Protein AF-A0AAV0X4Z0-F1 (afdb_monomer)

Structure (mmCIF, N/CA/C/O backbone):
data_AF-A0AAV0X4Z0-F1
#
_entry.id   AF-A0AAV0X4Z0-F1
#
loop_
_atom_site.group_PDB
_atom_site.id
_atom_site.type_symbol
_atom_site.label_atom_id
_atom_site.label_alt_id
_atom_site.label_comp_id
_atom_site.label_asym_id
_atom_site.label_entity_id
_atom_site.label_seq_id
_atom_site.pdbx_PDB_ins_code
_atom_site.Cartn_x
_atom_site.Cartn_y
_atom_site.Cartn_z
_atom_site.occupancy
_atom_site.B_iso_or_equiv
_atom_site.auth_seq_id
_atom_site.auth_comp_id
_atom_site.auth_asym_id
_atom_site.auth_atom_id
_atom_site.pdbx_PDB_model_num
ATOM 1 N N . MET A 1 1 ? 0.125 -13.498 -24.723 1.00 63.00 1 MET A N 1
ATOM 2 C CA . MET A 1 1 ? 1.001 -12.348 -24.425 1.00 63.00 1 MET A CA 1
ATOM 3 C C . MET A 1 1 ? 2.347 -12.633 -25.055 1.00 63.00 1 MET A C 1
ATOM 5 O O . MET A 1 1 ? 2.812 -13.759 -24.909 1.00 63.00 1 MET A O 1
ATOM 9 N N . LEU A 1 2 ? 2.921 -11.700 -25.812 1.00 78.56 2 LEU A N 1
ATOM 10 C CA . LEU A 1 2 ? 4.241 -11.920 -26.404 1.00 78.56 2 LEU A CA 1
ATOM 11 C C . LEU A 1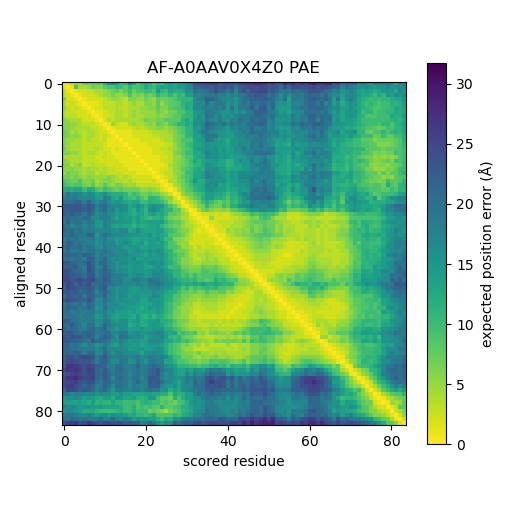 2 ? 5.310 -11.749 -25.317 1.00 78.56 2 LEU A C 1
ATOM 13 O O . LEU A 1 2 ? 5.119 -10.986 -24.371 1.00 78.56 2 LEU A O 1
ATOM 17 N N . ALA A 1 3 ? 6.448 -12.435 -25.450 1.00 72.56 3 ALA A N 1
ATOM 18 C CA . ALA A 1 3 ? 7.535 -12.352 -24.467 1.00 72.56 3 ALA A CA 1
ATOM 19 C C . ALA A 1 3 ? 8.009 -10.901 -24.248 1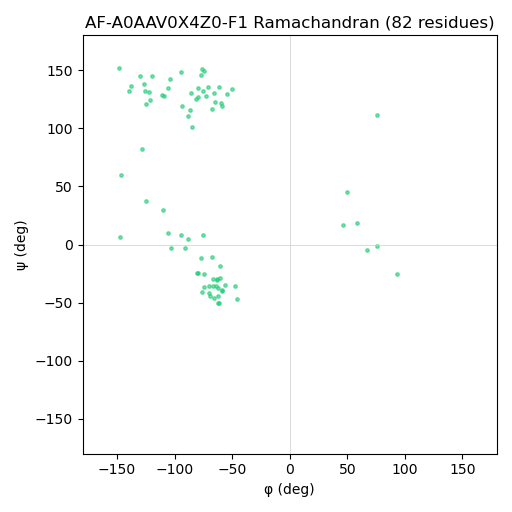.00 72.56 3 ALA A C 1
ATOM 21 O O . ALA A 1 3 ? 8.297 -10.498 -23.127 1.00 72.56 3 ALA A O 1
ATOM 22 N N . LYS A 1 4 ? 7.999 -10.084 -25.308 1.00 78.69 4 LYS A N 1
ATOM 23 C CA . LYS A 1 4 ? 8.337 -8.656 -25.254 1.00 78.69 4 LYS A CA 1
ATOM 24 C C . LYS A 1 4 ? 7.432 -7.863 -24.302 1.00 78.69 4 LYS A C 1
ATOM 26 O O . LYS A 1 4 ? 7.925 -7.023 -23.556 1.00 78.69 4 LYS A O 1
ATOM 31 N N . ASP A 1 5 ? 6.136 -8.166 -24.292 1.00 74.25 5 ASP A N 1
ATOM 32 C CA . ASP A 1 5 ? 5.169 -7.502 -23.414 1.00 74.25 5 ASP A CA 1
ATOM 33 C C . ASP A 1 5 ? 5.393 -7.919 -21.955 1.00 74.25 5 ASP A C 1
ATOM 35 O O . ASP A 1 5 ? 5.288 -7.099 -21.049 1.00 74.25 5 ASP A O 1
ATOM 39 N N . PHE A 1 6 ? 5.772 -9.183 -21.728 1.00 76.62 6 PHE A N 1
ATOM 40 C CA . PHE A 1 6 ? 6.103 -9.691 -20.394 1.00 76.62 6 PHE A CA 1
ATOM 41 C C . PHE A 1 6 ? 7.299 -8.958 -19.806 1.00 76.62 6 PHE A C 1
ATOM 43 O O . PHE A 1 6 ? 7.203 -8.429 -18.704 1.00 76.62 6 PHE A O 1
ATOM 50 N N . TYR A 1 7 ? 8.387 -8.848 -20.569 1.00 80.75 7 TYR A N 1
ATOM 51 C CA . TYR A 1 7 ? 9.575 -8.125 -20.123 1.00 80.75 7 TYR A CA 1
ATOM 52 C C . TYR A 1 7 ? 9.314 -6.637 -19.891 1.00 80.75 7 TYR A C 1
ATOM 54 O O . TYR A 1 7 ? 9.913 -6.067 -18.989 1.00 80.75 7 TYR A O 1
ATOM 62 N N . SER A 1 8 ? 8.388 -6.018 -20.630 1.00 76.38 8 SER A N 1
ATOM 63 C CA . SER A 1 8 ? 7.954 -4.644 -20.350 1.00 76.38 8 SER A CA 1
ATOM 64 C C . SER A 1 8 ? 7.210 -4.522 -19.017 1.00 76.38 8 SER A C 1
ATOM 66 O O . SER A 1 8 ? 7.355 -3.506 -18.343 1.00 76.38 8 SER A O 1
ATOM 68 N N . ILE A 1 9 ? 6.425 -5.533 -18.632 1.00 76.25 9 ILE A N 1
ATOM 69 C CA . ILE A 1 9 ? 5.655 -5.548 -17.377 1.00 76.25 9 ILE A CA 1
ATOM 70 C C . ILE A 1 9 ? 6.556 -5.783 -16.161 1.00 76.25 9 ILE A C 1
ATOM 72 O O . ILE A 1 9 ? 6.304 -5.200 -15.116 1.00 76.25 9 ILE A O 1
ATOM 76 N N . ILE A 1 10 ? 7.591 -6.619 -16.287 1.00 79.50 10 ILE A N 1
ATOM 77 C CA . ILE A 1 10 ? 8.549 -6.896 -15.199 1.00 79.50 10 ILE A CA 1
ATOM 78 C C . ILE A 1 10 ? 9.804 -6.011 -15.263 1.00 79.50 10 ILE A C 1
ATOM 80 O O . ILE A 1 10 ? 10.770 -6.256 -14.545 1.00 79.50 10 ILE A O 1
ATOM 84 N N . SER A 1 11 ? 9.820 -5.011 -16.152 1.00 80.50 11 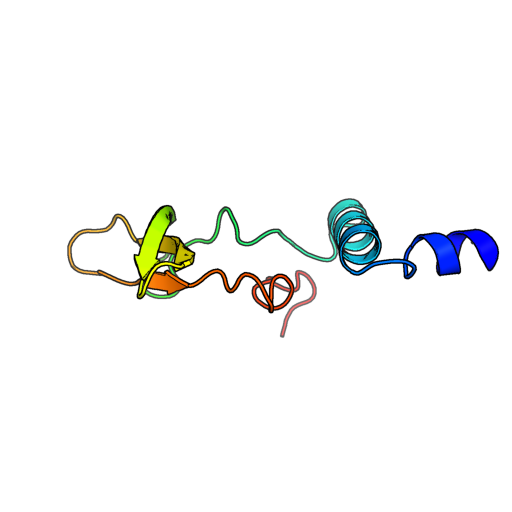SER A N 1
ATOM 85 C CA . SER A 1 11 ? 10.985 -4.141 -16.384 1.00 80.50 11 SER A CA 1
ATOM 86 C C . SER A 1 11 ? 11.316 -3.265 -15.178 1.00 80.50 11 SER A C 1
ATOM 88 O O . SER A 1 11 ? 12.473 -2.910 -14.956 1.00 80.50 11 SER A O 1
ATOM 90 N N . SER A 1 12 ? 10.296 -2.926 -14.398 1.00 71.62 12 SER A N 1
ATOM 91 C CA . SER A 1 12 ? 10.423 -2.213 -13.141 1.00 71.62 12 SER A CA 1
ATOM 92 C C . SER A 1 12 ? 9.335 -2.641 -12.170 1.00 71.62 12 SER A C 1
ATOM 94 O O . SER A 1 12 ? 8.209 -2.978 -12.552 1.00 71.62 12 SER A O 1
ATOM 96 N N . ASP A 1 13 ? 9.651 -2.534 -10.892 1.00 65.38 13 ASP A N 1
ATOM 97 C CA . ASP A 1 13 ? 8.717 -2.700 -9.788 1.00 65.38 13 ASP A CA 1
ATOM 98 C C . ASP A 1 13 ? 7.394 -1.934 -10.035 1.00 65.38 13 ASP A C 1
ATOM 100 O O . ASP A 1 13 ? 6.300 -2.498 -9.937 1.00 65.38 13 ASP A O 1
ATOM 104 N N . GLU A 1 14 ? 7.472 -0.668 -10.454 1.00 67.12 14 GLU A N 1
ATOM 105 C CA . GLU A 1 14 ? 6.311 0.187 -10.754 1.00 67.12 14 GLU A CA 1
ATOM 106 C C . GLU A 1 14 ? 5.446 -0.358 -11.904 1.00 67.12 14 GLU A C 1
ATOM 108 O O . GLU A 1 14 ? 4.218 -0.410 -11.806 1.00 67.12 14 GLU A O 1
ATOM 113 N N . SER A 1 15 ? 6.072 -0.820 -12.990 1.00 72.38 15 SER A N 1
ATOM 114 C CA . SER A 1 15 ? 5.339 -1.429 -14.108 1.00 72.38 15 SER A CA 1
ATOM 115 C C . SER A 1 15 ? 4.621 -2.716 -13.688 1.00 72.38 15 SER A C 1
ATOM 117 O O . SER A 1 15 ? 3.472 -2.951 -14.077 1.00 72.38 15 SER A O 1
ATOM 119 N N . THR A 1 16 ? 5.248 -3.486 -12.798 1.00 74.56 16 THR A N 1
ATOM 120 C CA . THR A 1 16 ? 4.717 -4.759 -12.308 1.00 74.56 16 THR A CA 1
ATOM 121 C C . THR A 1 16 ? 3.502 -4.535 -11.406 1.00 74.56 16 THR A C 1
ATOM 123 O O . THR A 1 16 ? 2.484 -5.213 -11.541 1.00 74.56 16 THR A O 1
ATOM 126 N N . THR A 1 17 ? 3.549 -3.536 -10.522 1.00 67.81 17 THR A N 1
ATOM 127 C CA . THR A 1 17 ? 2.414 -3.186 -9.649 1.00 67.81 17 THR A CA 1
ATOM 128 C C . THR A 1 17 ? 1.245 -2.595 -10.397 1.00 67.81 17 THR A C 1
ATOM 130 O O . THR A 1 17 ? 0.111 -3.008 -10.160 1.00 67.81 17 THR A O 1
ATOM 133 N N . ASN A 1 18 ? 1.497 -1.669 -11.319 1.00 71.19 18 ASN A N 1
ATOM 134 C CA . ASN A 1 18 ? 0.436 -1.089 -12.136 1.00 71.19 18 ASN A CA 1
ATOM 135 C C . ASN A 1 18 ? -0.300 -2.175 -12.930 1.00 71.19 18 ASN A C 1
ATOM 137 O O . ASN A 1 18 ? -1.532 -2.167 -13.002 1.00 71.19 18 ASN A O 1
ATOM 141 N N . PHE A 1 19 ? 0.434 -3.168 -13.442 1.00 78.00 19 PHE A N 1
ATOM 142 C CA . PHE A 1 19 ? -0.168 -4.339 -14.067 1.00 78.00 19 PHE A CA 1
ATOM 143 C C . PHE A 1 19 ? -1.036 -5.142 -13.082 1.00 78.00 19 PHE A C 1
ATOM 145 O O . PHE A 1 19 ? -2.202 -5.404 -13.382 1.00 78.00 19 PHE A O 1
ATOM 152 N N . LEU A 1 20 ? -0.530 -5.482 -11.893 1.00 74.81 20 LEU A N 1
ATOM 153 C CA . LEU A 1 20 ? -1.277 -6.252 -10.886 1.00 74.81 20 LEU A CA 1
ATOM 154 C C . LEU A 1 20 ? -2.540 -5.528 -10.378 1.00 74.81 20 LEU A C 1
ATOM 156 O O . LEU A 1 20 ? -3.583 -6.164 -10.202 1.00 74.81 20 LEU A O 1
ATOM 160 N N . ILE A 1 21 ? -2.480 -4.203 -10.214 1.00 72.12 21 ILE A N 1
ATOM 161 C CA . ILE A 1 21 ? -3.632 -3.354 -9.872 1.00 72.12 21 ILE A CA 1
ATOM 162 C C . ILE A 1 21 ? -4.651 -3.357 -11.017 1.00 72.12 21 ILE A C 1
ATOM 164 O O . ILE A 1 21 ? -5.837 -3.578 -10.777 1.00 72.12 21 ILE A O 1
ATOM 168 N N . SER A 1 22 ? -4.204 -3.186 -12.270 1.00 77.62 22 SER A N 1
ATOM 169 C CA . SER A 1 22 ? -5.088 -3.208 -13.450 1.00 77.62 22 SER A CA 1
ATOM 170 C C . SER A 1 22 ? -5.824 -4.542 -13.617 1.00 77.62 22 SER A C 1
ATOM 172 O O . SER A 1 22 ? -6.940 -4.590 -14.132 1.00 77.62 22 SER A O 1
ATOM 174 N N . LYS A 1 23 ? -5.209 -5.634 -13.146 1.00 79.62 23 LYS A N 1
ATOM 175 C CA . LYS A 1 23 ? -5.783 -6.982 -13.140 1.00 79.62 23 LYS A CA 1
ATOM 176 C C . LYS A 1 23 ? -6.601 -7.294 -11.891 1.00 79.62 23 LYS A C 1
ATOM 178 O O . LYS A 1 23 ? -7.076 -8.416 -11.765 1.00 79.62 23 LYS A O 1
ATOM 183 N N . ASN A 1 24 ? -6.808 -6.322 -10.999 1.00 68.94 24 ASN A N 1
ATOM 184 C CA . ASN A 1 24 ? -7.527 -6.487 -9.735 1.00 68.94 24 ASN A CA 1
ATOM 185 C C . ASN A 1 24 ? -6.937 -7.556 -8.798 1.00 68.94 24 ASN A C 1
ATOM 187 O O . ASN A 1 24 ? -7.616 -7.977 -7.868 1.00 68.94 24 ASN A O 1
ATOM 191 N N . LEU A 1 25 ? -5.682 -7.960 -8.998 1.00 68.81 25 LEU A N 1
ATOM 192 C CA . LEU A 1 25 ? -5.017 -8.974 -8.173 1.00 68.81 25 LEU A CA 1
ATOM 193 C C . LEU A 1 25 ? -4.507 -8.387 -6.852 1.00 68.81 25 LEU A C 1
ATOM 195 O O . LEU A 1 25 ? -4.350 -9.090 -5.862 1.00 68.81 25 LEU A O 1
ATOM 199 N N . VAL A 1 26 ? -4.259 -7.078 -6.844 1.00 66.62 26 VAL A N 1
ATOM 200 C CA . VAL A 1 26 ? -3.609 -6.355 -5.756 1.00 66.62 26 VAL A CA 1
ATOM 201 C C . VAL A 1 26 ? -4.355 -5.039 -5.529 1.00 66.62 26 VAL A C 1
ATOM 203 O O . VAL A 1 26 ? -4.712 -4.353 -6.487 1.00 66.62 26 VAL A O 1
ATOM 206 N N . ALA A 1 27 ? -4.611 -4.676 -4.270 1.00 60.72 27 ALA A N 1
ATOM 207 C CA . ALA A 1 27 ? -5.215 -3.393 -3.901 1.00 60.72 27 ALA A CA 1
ATOM 208 C C . ALA A 1 27 ? -4.196 -2.478 -3.210 1.00 60.72 27 ALA A C 1
ATOM 210 O O . ALA A 1 27 ? -3.591 -2.877 -2.216 1.00 60.72 27 ALA A O 1
ATOM 211 N N . ASN A 1 28 ? -4.044 -1.239 -3.696 1.00 60.75 28 ASN A N 1
ATOM 212 C CA . ASN A 1 28 ? -3.199 -0.222 -3.063 1.00 60.75 28 ASN A CA 1
ATOM 213 C C . ASN A 1 28 ? -3.658 0.064 -1.620 1.00 60.75 28 ASN A C 1
ATOM 215 O O . ASN A 1 28 ? -4.761 0.565 -1.406 1.00 60.75 28 ASN A O 1
ATOM 219 N N . ASN A 1 29 ? -2.783 -0.168 -0.633 1.00 60.28 29 ASN A N 1
ATOM 220 C CA . ASN A 1 29 ? -3.048 0.151 0.781 1.00 60.28 29 ASN A CA 1
ATOM 221 C C . ASN A 1 29 ? -2.947 1.642 1.123 1.00 60.28 29 ASN A C 1
ATOM 223 O O . ASN A 1 29 ? -3.035 2.010 2.292 1.00 60.28 29 ASN A O 1
ATOM 227 N N . GLU A 1 30 ? -2.797 2.537 0.145 1.00 55.88 30 GLU A N 1
ATOM 228 C CA . GLU A 1 30 ? -2.874 3.980 0.417 1.00 55.88 30 GLU A CA 1
ATOM 229 C C . GLU A 1 30 ? -4.247 4.391 0.990 1.00 55.88 30 GLU A C 1
ATOM 231 O O . GLU A 1 30 ? -4.340 5.403 1.681 1.00 55.88 30 GLU A O 1
ATOM 236 N N . ASN A 1 31 ? -5.267 3.542 0.807 1.00 56.03 31 ASN A N 1
ATOM 237 C CA . ASN A 1 31 ? -6.596 3.644 1.414 1.00 56.03 31 ASN A CA 1
ATOM 238 C C . ASN A 1 31 ? -6.859 2.557 2.479 1.00 56.03 31 ASN A C 1
ATOM 240 O O . ASN A 1 31 ? -7.998 2.127 2.648 1.00 56.03 31 ASN A O 1
ATOM 244 N N . ALA A 1 32 ? -5.823 2.077 3.176 1.00 66.19 32 ALA A N 1
ATOM 245 C CA . ALA A 1 32 ? -5.972 1.010 4.163 1.00 66.19 32 ALA A CA 1
ATOM 246 C C . ALA A 1 32 ? -6.900 1.407 5.323 1.00 66.19 32 ALA A C 1
ATOM 248 O O . ALA A 1 32 ? -6.788 2.482 5.929 1.00 66.19 32 ALA A O 1
ATOM 249 N N . GLU A 1 33 ? -7.781 0.483 5.686 1.00 74.00 33 GLU A N 1
ATOM 250 C CA . GLU A 1 33 ? -8.487 0.512 6.956 1.00 74.00 33 GLU A CA 1
ATOM 251 C C . GLU A 1 33 ? -7.548 0.098 8.093 1.00 74.00 33 GLU A C 1
ATOM 253 O O . GLU A 1 33 ? -6.606 -0.683 7.941 1.00 74.00 33 GLU A O 1
ATOM 258 N N . CYS A 1 34 ? -7.787 0.638 9.282 1.00 76.25 34 CYS A N 1
ATOM 259 C CA . CYS A 1 34 ? -6.979 0.307 10.439 1.00 76.25 34 CYS A CA 1
ATOM 260 C C . CYS A 1 34 ? -7.207 -1.151 10.852 1.00 76.25 34 CYS A C 1
ATOM 262 O O . CYS A 1 34 ? -8.274 -1.471 11.362 1.00 76.25 34 CYS A O 1
ATOM 264 N N . ILE A 1 35 ? -6.165 -1.986 10.787 1.00 72.38 35 ILE A N 1
ATOM 265 C CA . ILE A 1 35 ? -6.197 -3.406 11.206 1.00 72.38 35 ILE A CA 1
ATOM 266 C C . ILE A 1 35 ? -6.844 -3.606 12.588 1.00 72.38 35 ILE A C 1
ATOM 268 O O . ILE A 1 35 ? -7.534 -4.586 12.831 1.00 72.38 35 ILE A O 1
ATOM 272 N N . LYS A 1 36 ? -6.641 -2.663 13.515 1.00 75.69 36 LYS A N 1
ATOM 273 C CA . LYS A 1 36 ? -7.130 -2.785 14.892 1.00 75.69 36 LYS A CA 1
ATOM 274 C C . LYS A 1 36 ? -8.611 -2.426 15.062 1.00 75.69 36 LYS A C 1
ATOM 276 O O . LYS A 1 36 ? -9.213 -2.831 16.049 1.00 75.69 36 LYS A O 1
ATOM 281 N N . CYS A 1 37 ? -9.191 -1.602 14.188 1.00 81.06 37 CYS A N 1
ATOM 282 C CA . CYS A 1 37 ? -10.542 -1.074 14.426 1.00 81.06 37 CYS A CA 1
ATOM 283 C C . CYS A 1 37 ? -11.399 -0.828 13.179 1.00 81.06 37 CYS A C 1
ATOM 285 O O . CYS A 1 37 ? -12.463 -0.224 13.315 1.00 81.06 37 CYS A O 1
ATOM 287 N N . GLY A 1 38 ? -10.928 -1.219 11.993 1.00 76.94 38 GLY A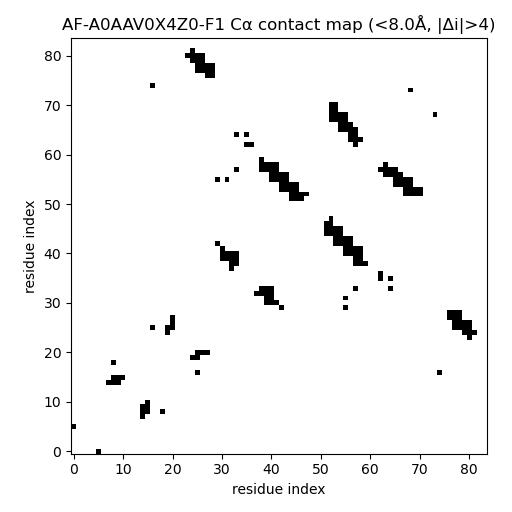 N 1
ATOM 288 C CA . GLY A 1 38 ? -11.610 -1.066 10.702 1.00 76.94 38 GLY A CA 1
ATOM 289 C C . GLY A 1 38 ? -11.776 0.377 10.216 1.00 76.94 38 GLY A C 1
ATOM 290 O O . GLY A 1 38 ? -12.266 0.613 9.125 1.00 76.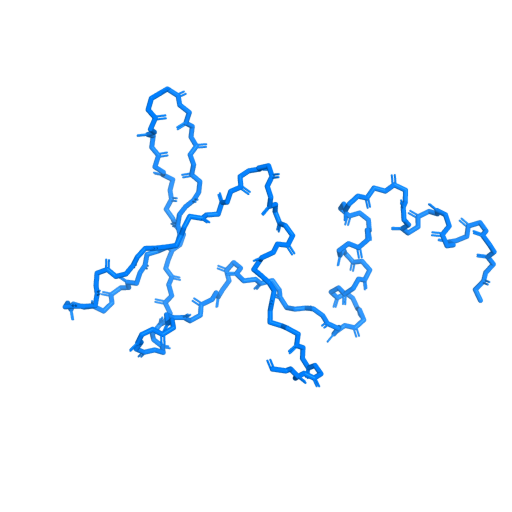94 38 GLY A O 1
ATOM 291 N N . SER A 1 39 ? -11.391 1.392 10.997 1.00 82.50 39 SER A N 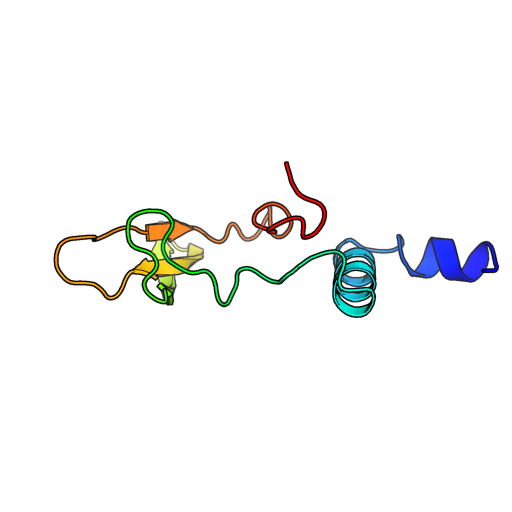1
ATOM 292 C CA . SER A 1 39 ? -11.609 2.781 10.580 1.00 82.50 39 SER A CA 1
ATOM 293 C C . SER A 1 39 ? -10.595 3.223 9.529 1.00 82.50 39 SER A C 1
ATOM 295 O O . SER A 1 39 ? -9.411 2.907 9.666 1.00 82.50 39 SER A O 1
ATOM 297 N N . ALA A 1 40 ? -11.019 4.071 8.593 1.00 81.62 40 ALA A N 1
ATOM 298 C CA . ALA A 1 40 ? -10.143 4.686 7.600 1.00 81.62 40 ALA A CA 1
ATOM 299 C C . ALA A 1 40 ? -8.887 5.330 8.222 1.00 81.62 40 ALA A C 1
ATOM 301 O O . ALA A 1 40 ? -8.957 6.068 9.221 1.00 81.62 40 ALA A O 1
ATOM 302 N N . MET A 1 41 ? -7.729 5.060 7.620 1.00 82.81 41 MET A N 1
ATOM 303 C CA . MET A 1 41 ? -6.466 5.701 7.977 1.00 82.81 41 MET A CA 1
ATOM 304 C C . MET A 1 41 ? -6.200 6.905 7.070 1.00 82.81 41 MET A C 1
ATOM 306 O O . MET A 1 41 ? -6.606 6.943 5.917 1.00 82.81 41 MET A O 1
ATOM 310 N N . ASN A 1 42 ? -5.522 7.915 7.611 1.00 81.88 42 ASN A N 1
ATOM 311 C CA . ASN A 1 42 ? -5.075 9.082 6.855 1.00 81.88 42 ASN A CA 1
ATOM 312 C C . ASN A 1 42 ? -3.580 8.996 6.577 1.00 81.88 42 ASN A C 1
ATOM 314 O O . ASN A 1 42 ? -2.811 8.638 7.471 1.00 81.88 42 ASN A O 1
ATOM 318 N N . LEU A 1 43 ? -3.173 9.440 5.393 1.00 80.25 43 LEU A N 1
ATOM 319 C CA . LEU A 1 43 ? -1.774 9.635 5.044 1.00 80.25 43 LEU A CA 1
ATOM 320 C C . LEU A 1 43 ? -1.208 10.897 5.710 1.00 80.25 43 LEU A C 1
ATOM 322 O O . LEU A 1 43 ? -1.789 11.977 5.632 1.00 80.25 43 LEU A O 1
ATOM 326 N N . TYR A 1 44 ? -0.044 10.762 6.335 1.00 78.56 44 TYR A N 1
ATOM 327 C CA . TYR A 1 44 ? 0.732 11.846 6.925 1.00 78.56 44 TYR A CA 1
ATOM 328 C C . TYR A 1 44 ? 2.184 11.772 6.458 1.00 78.56 44 TYR A C 1
ATOM 330 O O . TYR A 1 44 ? 2.756 10.691 6.320 1.00 78.56 44 TYR A O 1
ATOM 338 N N . LEU A 1 45 ? 2.809 12.932 6.273 1.00 80.06 45 LEU A N 1
ATOM 339 C CA . LEU A 1 45 ? 4.252 13.046 6.084 1.00 80.06 45 LEU A CA 1
ATOM 340 C C . LEU A 1 45 ? 4.906 13.307 7.441 1.00 80.06 45 LEU A C 1
ATOM 342 O O . LEU A 1 45 ? 4.618 14.301 8.106 1.00 80.06 45 LEU A O 1
ATOM 346 N N . ARG A 1 46 ? 5.788 12.405 7.863 1.00 79.50 46 ARG A N 1
ATOM 347 C CA . ARG A 1 46 ? 6.572 12.524 9.090 1.00 79.50 46 ARG A CA 1
ATOM 348 C C . ARG A 1 46 ? 8.036 12.753 8.740 1.00 79.50 46 ARG A C 1
ATOM 350 O O . ARG A 1 46 ? 8.621 11.982 7.985 1.00 79.50 46 ARG A O 1
ATOM 357 N N . LYS A 1 47 ? 8.643 13.785 9.323 1.00 80.38 47 LYS A N 1
ATOM 358 C CA . LYS A 1 47 ? 10.091 14.013 9.253 1.00 80.38 47 LYS A CA 1
ATOM 359 C C . LYS A 1 47 ? 10.770 13.242 10.385 1.00 80.38 47 LYS A C 1
ATOM 361 O O . LYS A 1 47 ? 10.535 13.532 11.553 1.00 80.38 47 LYS A O 1
ATOM 366 N N . GLU A 1 48 ? 11.596 12.256 10.048 1.00 73.69 48 GLU A N 1
ATOM 367 C CA . GLU A 1 48 ? 12.431 11.511 10.998 1.00 73.69 48 GLU A CA 1
ATOM 368 C C . GLU A 1 48 ? 13.893 11.584 10.551 1.00 73.69 48 GLU A C 1
ATOM 370 O O . GLU A 1 48 ? 14.230 11.150 9.452 1.00 73.69 48 GLU A O 1
ATOM 375 N N . ARG A 1 49 ? 14.773 12.118 11.412 1.00 75.12 49 ARG A N 1
ATOM 376 C CA . ARG A 1 49 ? 16.232 12.197 11.176 1.00 75.12 49 ARG A CA 1
ATOM 377 C C . ARG A 1 49 ? 16.598 12.778 9.795 1.00 75.12 49 ARG A C 1
ATOM 379 O O . ARG A 1 49 ? 17.408 12.209 9.072 1.00 75.12 49 ARG A O 1
ATOM 386 N N . GLY A 1 50 ? 15.942 13.874 9.406 1.00 76.44 50 GLY A N 1
ATOM 387 C CA . GLY A 1 50 ? 16.168 14.546 8.118 1.00 76.44 50 GLY A CA 1
ATOM 388 C C . GLY A 1 50 ? 15.561 13.848 6.894 1.00 76.44 50 GLY A C 1
ATOM 389 O O . GLY A 1 50 ? 15.650 14.384 5.796 1.00 76.44 50 GLY A O 1
ATOM 390 N N . LYS A 1 51 ? 14.909 12.688 7.058 1.00 74.81 51 LYS A N 1
ATOM 391 C CA . LYS A 1 51 ? 14.212 11.974 5.980 1.00 74.81 51 LYS A CA 1
ATOM 392 C C . LYS A 1 51 ? 12.699 12.129 6.121 1.00 74.81 51 LYS A C 1
ATOM 394 O O . LYS A 1 51 ? 12.139 11.961 7.205 1.00 74.81 51 LYS A O 1
ATOM 399 N N . GLU A 1 52 ? 12.027 12.421 5.013 1.00 78.25 52 GLU A N 1
ATOM 400 C CA . GLU A 1 52 ? 10.565 12.415 4.940 1.00 78.25 52 GLU A CA 1
ATOM 401 C C . GLU A 1 52 ? 10.051 10.989 4.737 1.00 78.25 52 GLU A C 1
ATOM 403 O O . GLU A 1 52 ? 10.462 10.283 3.812 1.00 78.25 52 GLU A O 1
ATOM 408 N N . ARG A 1 53 ? 9.151 10.561 5.622 1.00 72.19 53 ARG A N 1
ATOM 409 C CA . ARG A 1 53 ? 8.496 9.253 5.597 1.00 72.19 53 ARG A CA 1
ATOM 410 C C . ARG A 1 53 ? 6.990 9.434 5.531 1.00 72.19 53 ARG A C 1
ATOM 412 O O . ARG A 1 53 ? 6.415 10.180 6.320 1.00 72.19 53 ARG A O 1
ATOM 419 N N . ARG A 1 54 ? 6.344 8.724 4.612 1.00 76.56 54 ARG A N 1
ATOM 420 C CA . ARG A 1 54 ? 4.883 8.638 4.551 1.00 76.56 54 ARG A CA 1
ATOM 421 C C . ARG A 1 54 ? 4.401 7.633 5.602 1.00 76.56 54 ARG A C 1
ATOM 423 O O . ARG A 1 54 ? 4.993 6.570 5.771 1.00 76.56 54 ARG A O 1
ATOM 430 N N . VAL A 1 55 ? 3.361 7.975 6.351 1.00 79.44 55 VAL A N 1
ATOM 431 C CA . VAL A 1 55 ? 2.809 7.157 7.441 1.00 79.44 55 VAL A CA 1
ATOM 432 C C . VAL A 1 55 ? 1.289 7.223 7.385 1.00 79.44 55 VAL A C 1
ATOM 434 O O . VAL A 1 55 ? 0.726 8.310 7.324 1.00 79.44 55 VAL A O 1
ATOM 437 N N . LEU A 1 56 ? 0.616 6.080 7.461 1.00 80.62 56 LEU A N 1
ATOM 438 C CA . LEU A 1 56 ? -0.826 5.997 7.662 1.00 80.62 56 LEU A CA 1
ATOM 439 C C . LEU A 1 56 ? -1.135 6.041 9.157 1.00 80.62 56 LEU A C 1
ATOM 441 O O . LEU A 1 56 ? -0.547 5.299 9.945 1.00 80.62 56 LEU A O 1
ATOM 445 N N . ARG A 1 57 ? -2.066 6.896 9.576 1.00 83.38 57 ARG A N 1
ATOM 446 C CA . ARG A 1 57 ? -2.498 7.010 10.974 1.00 83.38 57 ARG A CA 1
ATOM 447 C C . ARG A 1 57 ? -4.004 6.852 11.087 1.00 83.38 57 ARG A C 1
ATOM 449 O O . ARG A 1 57 ? -4.767 7.515 10.388 1.00 83.38 57 ARG A O 1
ATOM 456 N N . CYS A 1 58 ? -4.423 6.008 12.021 1.00 85.12 58 CYS A N 1
ATOM 457 C CA . CYS A 1 58 ? -5.826 5.814 12.353 1.00 85.12 58 CYS A CA 1
ATOM 458 C C . CYS A 1 58 ? -6.429 7.090 12.971 1.00 85.12 58 CYS A C 1
ATOM 460 O O . CYS A 1 58 ? -5.866 7.649 13.918 1.00 85.12 58 CYS A O 1
ATOM 462 N N . LYS A 1 59 ? -7.587 7.532 12.457 1.00 83.50 59 LYS A N 1
ATOM 463 C CA . LYS A 1 59 ? -8.327 8.702 12.970 1.00 83.50 59 LYS A CA 1
ATOM 464 C C . LYS A 1 59 ? -9.057 8.438 14.285 1.00 83.50 59 LYS A C 1
ATOM 466 O O . LYS A 1 59 ? -9.340 9.379 15.026 1.00 83.50 59 LYS A O 1
ATOM 471 N N . ARG A 1 60 ? -9.406 7.180 14.571 1.00 82.50 60 ARG A N 1
ATOM 472 C CA . ARG A 1 60 ? -10.255 6.831 15.712 1.00 82.50 60 ARG A CA 1
ATOM 473 C C . ARG A 1 60 ? -9.556 7.174 17.029 1.00 82.50 60 ARG A C 1
ATOM 475 O O . ARG A 1 60 ? -8.468 6.667 17.327 1.00 82.50 60 ARG A O 1
ATOM 482 N N . LYS A 1 61 ? -10.206 8.018 17.841 1.00 77.88 61 LYS A N 1
ATOM 483 C CA . LYS A 1 61 ? -9.756 8.331 19.206 1.00 77.88 61 LYS A CA 1
ATOM 484 C C . LYS A 1 61 ? -9.592 7.021 19.989 1.00 77.88 61 LYS A C 1
ATOM 486 O O . LYS A 1 61 ? -10.474 6.171 19.970 1.00 77.88 61 LYS A O 1
ATOM 491 N N . GLY A 1 62 ? -8.433 6.844 20.623 1.00 79.44 62 GLY A N 1
ATOM 492 C CA . GLY A 1 62 ? -8.086 5.643 21.396 1.00 79.44 62 GLY A CA 1
ATOM 493 C C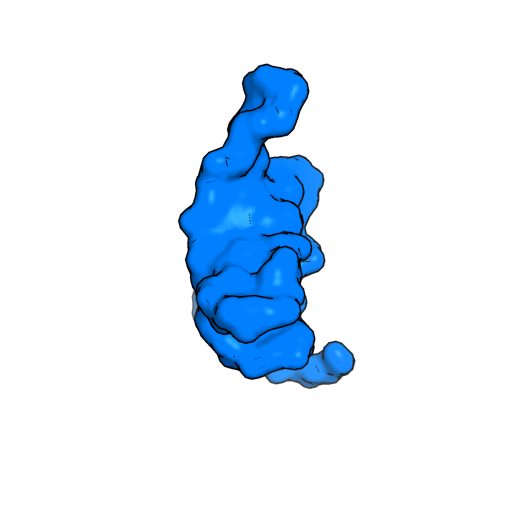 . GLY A 1 62 ? -7.329 4.552 20.626 1.00 79.44 62 GLY A C 1
ATOM 494 O O . GLY A 1 62 ? -6.548 3.834 21.238 1.00 79.44 62 GLY A O 1
ATOM 495 N N . CYS A 1 63 ? -7.453 4.461 19.295 1.00 81.25 63 CYS A N 1
ATOM 496 C CA . CYS A 1 63 ? -6.752 3.422 18.530 1.00 81.25 63 CYS A CA 1
ATOM 497 C C . CYS A 1 63 ? -5.257 3.738 18.347 1.00 81.25 63 CYS A C 1
ATOM 499 O O . CYS A 1 63 ? -4.427 2.842 18.470 1.00 81.25 63 CYS A O 1
ATOM 501 N N . LYS A 1 64 ? -4.920 5.013 18.069 1.00 75.00 64 LYS A N 1
ATOM 502 C CA . LYS A 1 64 ? -3.554 5.578 17.907 1.00 75.00 64 LYS A CA 1
ATOM 503 C C . LYS A 1 64 ? -2.579 4.761 17.029 1.00 75.00 64 LYS A C 1
ATOM 505 O O . LYS A 1 64 ? -1.380 5.017 17.059 1.00 75.00 64 LYS A O 1
ATOM 510 N N . THR A 1 65 ? -3.071 3.829 16.218 1.00 80.38 65 THR A N 1
ATOM 511 C CA . THR A 1 65 ? -2.248 2.973 15.361 1.00 80.38 65 THR A CA 1
ATOM 512 C C . THR A 1 65 ? -1.650 3.773 14.209 1.00 80.38 65 THR A C 1
ATOM 514 O O . THR A 1 65 ? -2.345 4.559 13.557 1.00 80.38 65 THR A O 1
ATOM 517 N N . THR A 1 66 ? -0.366 3.544 13.950 1.00 75.88 66 THR A N 1
ATOM 518 C CA . THR A 1 66 ? 0.381 4.112 12.825 1.00 75.88 66 THR A CA 1
ATOM 519 C C . THR A 1 66 ? 1.047 2.999 12.032 1.00 75.88 66 THR A C 1
ATOM 521 O O . THR A 1 66 ? 1.630 2.099 12.632 1.00 75.88 66 THR A O 1
ATOM 524 N N . GLN A 1 67 ? 1.010 3.085 10.709 1.00 73.06 67 GLN A N 1
ATOM 525 C CA . GLN A 1 67 ? 1.706 2.182 9.797 1.00 73.06 67 GLN A CA 1
ATOM 526 C C . GLN A 1 67 ? 2.646 3.002 8.918 1.00 73.06 67 GLN A C 1
ATOM 528 O O . GLN A 1 67 ? 2.234 3.974 8.290 1.00 73.06 67 GLN A O 1
ATOM 533 N N . THR A 1 68 ? 3.930 2.659 8.905 1.00 68.31 68 THR A N 1
ATOM 534 C CA . THR A 1 68 ? 4.911 3.346 8.059 1.00 68.31 68 THR A CA 1
ATOM 535 C C . THR A 1 68 ? 4.822 2.827 6.634 1.00 68.31 68 THR A C 1
ATOM 537 O O . THR A 1 68 ? 4.994 1.628 6.424 1.00 68.31 68 THR A O 1
ATOM 540 N N . LEU A 1 69 ? 4.670 3.722 5.664 1.00 63.50 69 LEU A N 1
ATOM 541 C CA . LEU A 1 69 ? 4.864 3.396 4.258 1.00 63.50 69 LEU A CA 1
ATOM 542 C C . LEU A 1 69 ? 6.364 3.547 3.978 1.00 63.50 69 LEU A C 1
ATOM 544 O O . LEU A 1 69 ? 6.899 4.660 3.929 1.00 63.50 69 LEU A O 1
ATOM 548 N N . ARG A 1 70 ? 7.093 2.426 3.933 1.00 56.28 70 ARG A N 1
ATOM 549 C CA . ARG A 1 70 ? 8.545 2.453 3.708 1.00 56.28 70 ARG A CA 1
ATOM 550 C C . ARG A 1 70 ? 8.824 2.804 2.246 1.00 56.28 70 ARG A C 1
ATOM 552 O O . ARG A 1 70 ? 8.319 2.147 1.348 1.00 56.28 70 ARG A O 1
ATOM 559 N N . LYS A 1 71 ? 9.668 3.821 2.040 1.00 46.50 71 LYS A N 1
ATOM 560 C CA . LYS A 1 71 ? 10.076 4.327 0.717 1.00 46.50 71 LYS A CA 1
ATOM 561 C C . LYS A 1 71 ? 10.850 3.283 -0.106 1.00 46.50 71 LYS A C 1
ATOM 563 O O . LYS A 1 71 ? 10.711 3.268 -1.317 1.00 46.50 71 LYS A O 1
ATOM 568 N N . ASP A 1 72 ? 11.562 2.381 0.577 1.00 47.38 72 ASP A N 1
ATOM 569 C CA . ASP A 1 72 ? 12.404 1.338 -0.038 1.00 47.38 72 ASP A CA 1
ATOM 570 C C . ASP A 1 72 ? 11.775 -0.064 0.059 1.00 47.38 72 ASP A C 1
ATOM 572 O O . ASP A 1 72 ? 12.430 -1.072 -0.174 1.00 47.38 72 ASP A O 1
ATOM 576 N N . ASN A 1 73 ? 10.505 -0.143 0.470 1.00 45.53 73 ASN A N 1
ATOM 577 C CA . ASN A 1 73 ? 9.736 -1.384 0.449 1.00 45.53 73 ASN A CA 1
ATOM 578 C C . ASN A 1 73 ? 8.268 -1.050 0.153 1.00 45.53 73 ASN A C 1
ATOM 580 O O . ASN A 1 73 ? 7.374 -1.266 0.971 1.00 45.53 73 ASN A O 1
ATOM 584 N N . ALA A 1 74 ? 8.049 -0.432 -1.011 1.00 47.28 74 ALA A N 1
ATOM 585 C CA . ALA A 1 74 ? 6.745 0.055 -1.455 1.00 47.28 74 ALA A CA 1
ATOM 586 C C . ALA A 1 74 ? 5.735 -1.076 -1.753 1.00 47.28 74 ALA A C 1
ATOM 588 O O . ALA A 1 74 ? 4.550 -0.800 -1.900 1.00 47.28 74 ALA A O 1
ATOM 589 N N . PHE A 1 75 ? 6.186 -2.338 -1.794 1.00 43.22 75 PHE A N 1
ATOM 590 C CA . PHE A 1 75 ? 5.433 -3.460 -2.367 1.00 43.22 75 PHE A CA 1
ATOM 591 C C . PHE A 1 75 ? 4.772 -4.409 -1.360 1.00 43.22 75 PHE A C 1
ATOM 593 O O . PHE A 1 75 ? 4.127 -5.364 -1.767 1.00 43.22 75 PHE A O 1
ATOM 600 N N . TRP A 1 76 ? 4.944 -4.220 -0.051 1.00 47.97 76 TRP A N 1
ATOM 601 C CA . TRP A 1 76 ? 4.542 -5.249 0.927 1.00 47.97 76 TRP A CA 1
ATOM 602 C C . TRP A 1 76 ? 3.587 -4.738 1.998 1.00 47.97 76 TRP A C 1
ATOM 604 O O . TRP A 1 76 ? 3.605 -5.161 3.149 1.00 47.97 76 TRP A O 1
ATOM 614 N N . THR A 1 77 ? 2.687 -3.855 1.590 1.00 52.12 77 THR A N 1
ATOM 615 C CA . THR A 1 77 ? 1.355 -3.834 2.183 1.00 52.12 77 THR A CA 1
ATOM 616 C C . THR A 1 77 ? 0.384 -3.870 1.022 1.00 52.12 77 THR A C 1
ATOM 618 O O . THR A 1 77 ? -0.111 -2.832 0.609 1.00 52.12 77 THR A O 1
ATOM 621 N N . TYR A 1 78 ? 0.100 -5.044 0.486 1.00 53.59 78 TYR A N 1
ATOM 622 C CA . TYR A 1 78 ? -1.061 -5.245 -0.365 1.00 53.59 78 TYR A CA 1
ATOM 623 C C . TYR A 1 78 ? -1.940 -6.293 0.288 1.00 53.59 78 TYR A C 1
ATOM 625 O O . TYR A 1 78 ? -1.437 -7.205 0.940 1.00 53.59 78 TYR A O 1
ATOM 633 N N . ILE A 1 79 ? -3.248 -6.129 0.150 1.00 53.69 79 ILE A N 1
ATOM 634 C CA . ILE A 1 79 ? -4.181 -7.189 0.503 1.00 53.69 79 ILE A CA 1
ATOM 635 C C . ILE A 1 79 ? -4.325 -8.017 -0.767 1.00 53.69 79 ILE A C 1
ATOM 637 O O . ILE A 1 79 ? -4.835 -7.513 -1.773 1.00 53.69 79 ILE A O 1
ATOM 641 N N . ASP A 1 80 ? -3.799 -9.239 -0.737 1.00 52.62 80 ASP A N 1
ATOM 642 C CA . ASP A 1 80 ? -4.093 -10.226 -1.769 1.00 52.62 80 ASP A CA 1
ATOM 643 C C . ASP A 1 80 ? -5.607 -10.460 -1.771 1.00 52.62 80 ASP A C 1
ATOM 645 O O . ASP A 1 80 ? -6.197 -10.804 -0.744 1.00 52.62 80 ASP A O 1
ATOM 649 N N . LYS A 1 81 ? -6.256 -10.224 -2.91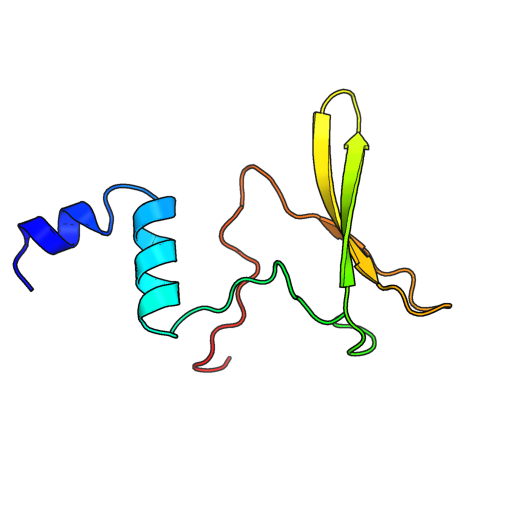4 1.00 56.53 81 LYS A N 1
ATOM 650 C CA . LYS A 1 81 ? -7.702 -10.445 -3.042 1.00 56.53 81 LYS A CA 1
ATOM 651 C C . LYS A 1 81 ? -8.062 -11.926 -3.185 1.00 56.53 81 LYS A C 1
ATOM 653 O O . LYS A 1 81 ? -9.240 -12.252 -3.074 1.00 56.53 81 LYS A O 1
ATOM 658 N N . ASN A 1 82 ? -7.081 -12.801 -3.407 1.00 58.78 82 ASN A N 1
ATOM 659 C CA . ASN A 1 82 ? -7.280 -14.245 -3.504 1.00 58.78 82 ASN A CA 1
ATOM 660 C C . ASN A 1 82 ? -7.143 -14.977 -2.160 1.00 58.78 82 ASN A C 1
ATOM 662 O O . ASN A 1 82 ? -7.428 -16.169 -2.112 1.00 58.78 82 ASN A O 1
ATOM 666 N N . GLY A 1 83 ? -6.806 -14.265 -1.078 1.00 41.41 83 GLY A N 1
ATOM 667 C CA . GLY A 1 83 ? -6.921 -14.755 0.294 1.00 41.41 83 GLY A CA 1
ATOM 668 C C . GLY A 1 83 ? -5.847 -15.757 0.724 1.00 41.41 83 GLY A C 1
ATOM 669 O O . GLY A 1 83 ? -5.873 -16.9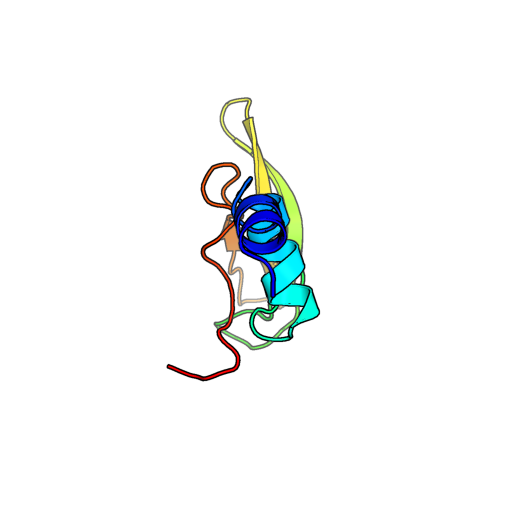25 0.343 1.00 41.41 83 GLY A O 1
ATOM 670 N N . LEU A 1 84 ? -4.988 -15.303 1.637 1.00 37.06 84 LEU A N 1
ATOM 671 C CA . LEU A 1 84 ? -4.489 -16.090 2.766 1.00 37.06 84 LEU A CA 1
ATOM 672 C C . LEU A 1 84 ? -4.644 -15.255 4.040 1.00 37.06 84 LEU A C 1
ATOM 674 O O . LEU A 1 84 ? -4.285 -14.054 3.997 1.00 37.06 84 LEU A O 1
#

Sequence (84 aa):
MLAKDFYSIISSDESTTNFLISKNLVANNENAECIKCGSAMNLYLRKERGKERRVLRCKRKGCKTTQTLRKDNAFWTYIDKNGL

pLDDT: mean 70.16, std 11.75, range [37.06, 85.12]

Mean predicted aligned error: 11.81 Å

Radius of gyration: 15.77 Å; Cα contacts (8 Å, |Δi|>4): 111; chains: 1; bounding box: 28×31×48 Å

Foldseek 3Di:
DDVVVVCQCVVDPVSVVVVCVVVVQWDQCCQPADPVPRATWHWDWDQDPNDTWIKTFGPDPPPRDIDTCDPVCNDPPIDGPVHD

Solvent-accessible surface area (backbone atoms only — not comparable to full-atom values): 5204 Å² total; per-residue (Å²): 132,57,71,70,59,52,52,58,34,68,68,38,72,68,44,38,49,54,50,36,42,76,67,64,52,38,46,78,47,85,72,36,52,27,91,89,74,65,43,64,32,43,82,41,82,43,78,54,96,93,40,83,37,46,30,36,34,37,71,55,86,89,66,74,48,70,47,77,52,46,88,92,54,78,80,78,63,55,57,61,72,84,67,132

Secondary structure (DSSP, 8-state):
--HHHHHHHSSSHHHHHHHHHHTTSEEEGGGPBPTTT-PBEEEEEEEETTEEEEEEEE-STTT--EEEE-TT-TTS-EEETT--

Organism: NCBI:txid13131

Nearest PDB structures (foldseek):
  2lt4-assembly1_A  TM=5.230E-01  e=1.956E+00  Myxococcus xanthus DK 1622
  4l5g-assembly2_B  TM=4.139E-01  e=1.841E+00  Thermus thermophilus HB8
  2kie-assembly1_A  TM=5.745E-01  e=7.918E+00  Homo sapiens
  4bf3-assembly2_B  TM=3.454E-01  e=4.057E+00  Borreliella burgdorferi